Protein AF-A0A914GA48-F1 (afdb_monomer_lite)

Structure (mmCIF, N/CA/C/O backbone):
data_AF-A0A914GA48-F1
#
_entry.id   AF-A0A914GA48-F1
#
loop_
_atom_site.group_PDB
_atom_site.id
_atom_site.type_symbol
_atom_site.label_atom_id
_atom_site.label_alt_id
_atom_site.label_comp_id
_atom_site.label_asym_id
_atom_site.label_entity_id
_atom_site.label_seq_id
_atom_site.pdbx_PDB_ins_code
_atom_site.Cartn_x
_atom_site.Cartn_y
_atom_site.Cartn_z
_atom_site.occupancy
_atom_site.B_iso_or_equiv
_atom_site.auth_seq_id
_atom_site.auth_comp_id
_atom_site.auth_asym_id
_atom_site.auth_atom_id
_atom_site.pdbx_PDB_model_num
ATOM 1 N N . MET A 1 1 ? -15.850 -4.140 13.438 1.00 60.91 1 MET A N 1
ATOM 2 C CA . MET A 1 1 ? -14.613 -4.922 13.243 1.00 60.91 1 MET A CA 1
ATOM 3 C C . MET A 1 1 ? -13.585 -3.998 12.625 1.00 60.91 1 MET A C 1
ATOM 5 O O . MET A 1 1 ? -13.891 -3.392 11.607 1.00 60.91 1 MET A O 1
ATOM 9 N N . GLU A 1 2 ? -12.434 -3.863 13.274 1.00 76.62 2 GLU A N 1
ATOM 10 C CA . GLU A 1 2 ? -11.383 -2.868 13.001 1.00 76.62 2 GLU A CA 1
ATOM 11 C C . GLU A 1 2 ? -10.909 -2.828 11.534 1.00 76.62 2 GLU A C 1
ATOM 13 O O . GLU A 1 2 ? -10.645 -1.759 11.006 1.00 76.62 2 GLU A O 1
ATOM 18 N N . TYR A 1 3 ? -10.898 -3.972 10.841 1.00 88.06 3 TYR A N 1
ATOM 19 C CA . TYR A 1 3 ? -10.383 -4.093 9.469 1.00 88.06 3 TYR A CA 1
ATOM 20 C C . TYR A 1 3 ? -11.455 -4.096 8.371 1.00 88.06 3 TYR A C 1
ATOM 22 O O . TYR A 1 3 ? -11.145 -4.201 7.189 1.00 88.06 3 TYR A O 1
ATOM 30 N N . LYS A 1 4 ? -12.741 -3.977 8.716 1.00 90.12 4 LYS A N 1
ATOM 31 C CA . LYS A 1 4 ? -13.812 -3.968 7.703 1.00 90.12 4 LYS A CA 1
ATOM 32 C C . LYS A 1 4 ? -13.647 -2.861 6.642 1.00 90.12 4 LYS A C 1
ATOM 34 O O . LYS A 1 4 ? -13.906 -3.155 5.474 1.00 90.12 4 LYS A O 1
ATOM 39 N N . PRO A 1 5 ? -13.174 -1.648 6.991 1.00 92.88 5 PRO A N 1
ATOM 40 C CA . PRO A 1 5 ? -12.942 -0.580 6.018 1.00 92.88 5 PRO A CA 1
ATOM 41 C C . PRO A 1 5 ? -11.890 -0.884 4.937 1.00 92.88 5 PRO A C 1
ATOM 43 O O . PRO A 1 5 ? -11.962 -0.285 3.869 1.00 92.88 5 PRO A O 1
ATOM 46 N N . VAL A 1 6 ? -10.951 -1.822 5.149 1.00 93.88 6 VAL A N 1
ATOM 47 C CA . VAL A 1 6 ? -9.898 -2.118 4.149 1.00 93.88 6 VAL A CA 1
ATOM 48 C C . VAL A 1 6 ? -10.362 -3.056 3.031 1.00 93.88 6 VAL A C 1
ATOM 50 O O . VAL A 1 6 ? -9.806 -3.044 1.933 1.00 93.88 6 VAL A O 1
ATOM 53 N N . LEU A 1 7 ? -11.410 -3.854 3.264 1.00 93.00 7 LEU A N 1
ATOM 54 C CA . LEU A 1 7 ? -11.855 -4.899 2.331 1.00 93.00 7 LEU A CA 1
ATOM 55 C C . LEU A 1 7 ? -12.153 -4.413 0.899 1.00 93.00 7 LEU A C 1
ATOM 57 O O . LEU A 1 7 ? -11.753 -5.102 -0.045 1.00 93.00 7 LEU A O 1
ATOM 61 N N . PRO A 1 8 ? -12.821 -3.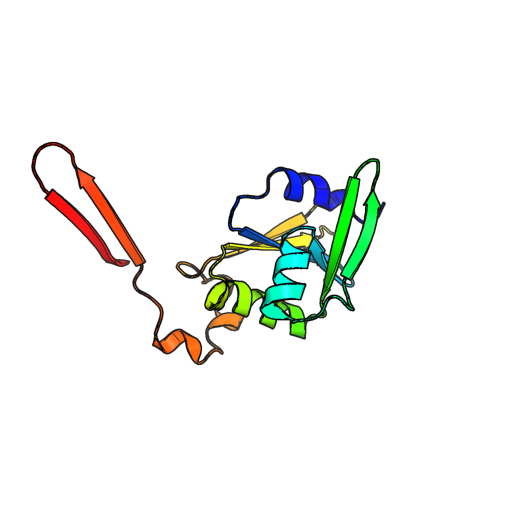260 0.679 1.00 93.81 8 PRO A N 1
ATOM 62 C CA . PRO A 1 8 ? -13.090 -2.774 -0.675 1.00 93.81 8 PRO A CA 1
ATOM 63 C C . PRO A 1 8 ? -11.816 -2.486 -1.483 1.00 93.81 8 PRO A C 1
ATOM 65 O O . PRO A 1 8 ? -11.819 -2.671 -2.701 1.00 93.81 8 PRO A O 1
ATOM 68 N N . TYR A 1 9 ? -10.738 -2.074 -0.811 1.00 95.50 9 TYR A N 1
ATOM 69 C CA . TYR A 1 9 ? -9.445 -1.765 -1.422 1.00 95.50 9 TYR A CA 1
ATOM 70 C C . TYR A 1 9 ? -8.714 -3.051 -1.804 1.00 95.50 9 TYR A C 1
ATOM 72 O O . TYR A 1 9 ? -8.249 -3.185 -2.931 1.00 95.50 9 TYR A O 1
ATOM 80 N N . LEU A 1 10 ? -8.707 -4.044 -0.908 1.00 94.06 10 LEU A N 1
ATOM 81 C CA . LEU A 1 10 ? -8.077 -5.342 -1.169 1.00 94.06 10 LEU A CA 1
ATOM 82 C C . LEU A 1 10 ? -8.759 -6.099 -2.315 1.00 94.06 10 LEU A C 1
ATOM 84 O O . L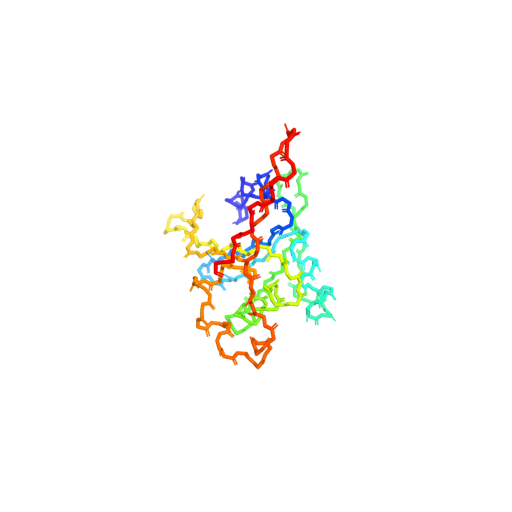EU A 1 10 ? -8.088 -6.741 -3.116 1.00 94.06 10 LEU A O 1
ATOM 88 N N . LYS A 1 11 ? -10.088 -5.991 -2.438 1.00 92.94 11 LYS A N 1
ATOM 89 C CA . LYS A 1 11 ? -10.852 -6.659 -3.503 1.00 92.94 11 LYS A CA 1
ATOM 90 C C . LYS A 1 11 ? -10.545 -6.119 -4.904 1.00 92.94 11 LYS A C 1
ATOM 92 O O . LYS A 1 11 ? -10.632 -6.870 -5.871 1.00 92.94 11 LYS A O 1
ATOM 97 N N . ASN A 1 12 ? -10.231 -4.830 -5.013 1.00 91.12 12 ASN A N 1
ATOM 98 C CA . ASN A 1 12 ? -9.990 -4.149 -6.289 1.00 91.12 12 ASN A CA 1
ATOM 99 C C . ASN A 1 12 ? -8.510 -3.809 -6.503 1.00 91.12 12 ASN A C 1
ATOM 101 O O . ASN A 1 12 ? -8.181 -3.001 -7.372 1.00 91.12 12 ASN A O 1
ATOM 105 N N . LYS A 1 13 ? -7.628 -4.407 -5.701 1.00 94.81 13 LYS A N 1
ATOM 106 C CA . LYS A 1 13 ? -6.197 -4.151 -5.740 1.00 94.81 13 LYS A CA 1
ATOM 107 C C . LYS A 1 13 ? -5.616 -4.538 -7.099 1.00 94.81 13 LYS A C 1
ATOM 109 O O . LYS A 1 13 ? -5.835 -5.644 -7.595 1.00 94.81 13 LYS A O 1
ATOM 114 N N . ALA A 1 14 ? -4.851 -3.626 -7.691 1.00 93.69 14 ALA A N 1
ATOM 115 C CA . ALA A 1 14 ? -4.149 -3.896 -8.938 1.00 93.69 14 ALA A CA 1
ATOM 116 C C . ALA A 1 14 ? -3.011 -4.909 -8.721 1.00 93.69 14 ALA A C 1
ATOM 118 O O . ALA A 1 14 ? -2.241 -4.810 -7.763 1.00 93.69 14 ALA A O 1
ATOM 119 N N . ALA A 1 15 ? -2.875 -5.864 -9.645 1.00 92.62 15 ALA A N 1
ATOM 120 C CA . ALA A 1 15 ? -1.750 -6.794 -9.646 1.00 92.62 15 ALA A CA 1
ATOM 121 C C . ALA A 1 15 ? -0.413 -6.035 -9.743 1.00 92.62 15 ALA A C 1
ATOM 123 O O . ALA A 1 15 ? -0.324 -5.002 -10.409 1.00 92.62 15 ALA A O 1
ATOM 124 N N . GLY A 1 16 ? 0.623 -6.539 -9.067 1.00 93.31 16 GLY A N 1
ATOM 125 C CA . GLY A 1 16 ? 1.940 -5.889 -9.030 1.00 93.31 16 GLY A CA 1
ATOM 126 C C . GLY A 1 16 ? 1.976 -4.569 -8.249 1.00 93.31 16 GLY A C 1
ATOM 127 O O . GLY A 1 16 ? 2.926 -3.803 -8.398 1.00 93.31 16 GLY A O 1
ATOM 128 N N . SER A 1 17 ? 0.948 -4.289 -7.443 1.00 96.94 17 SER A N 1
ATOM 129 C CA . SER A 1 17 ? 0.939 -3.169 -6.497 1.00 96.94 17 SER A CA 1
ATOM 130 C C . SER A 1 17 ? 1.035 -3.679 -5.060 1.00 96.94 17 SER A C 1
ATOM 132 O O . SER A 1 17 ? 0.582 -4.789 -4.787 1.00 96.94 17 SER A O 1
ATOM 134 N N . ALA A 1 18 ? 1.571 -2.870 -4.151 1.00 98.06 18 ALA A N 1
ATOM 135 C CA . ALA A 1 18 ? 1.589 -3.088 -2.710 1.00 98.06 18 ALA A CA 1
ATOM 136 C C . ALA A 1 18 ? 0.886 -1.922 -2.009 1.00 98.06 18 ALA A C 1
ATOM 138 O O . ALA A 1 18 ? 1.174 -0.756 -2.296 1.00 98.06 18 ALA A O 1
ATOM 139 N N . TYR A 1 19 ? -0.070 -2.228 -1.130 1.00 98.31 19 TYR A N 1
ATOM 140 C CA . TYR A 1 19 ? -0.886 -1.226 -0.443 1.00 98.31 19 TYR A CA 1
ATOM 141 C C . TYR A 1 19 ? -0.454 -1.093 1.015 1.00 98.31 19 TYR A C 1
ATOM 143 O O . TYR A 1 19 ? -0.387 -2.081 1.750 1.00 98.31 19 TYR A O 1
ATOM 151 N N . VAL A 1 20 ? -0.193 0.142 1.441 1.00 98.06 20 VAL A N 1
ATOM 152 C CA . VAL A 1 20 ? 0.154 0.481 2.826 1.00 98.06 20 VAL A CA 1
ATOM 153 C C . VAL A 1 20 ? -0.960 1.337 3.410 1.00 98.06 20 VAL A C 1
ATOM 155 O O . VAL A 1 20 ? -1.282 2.389 2.8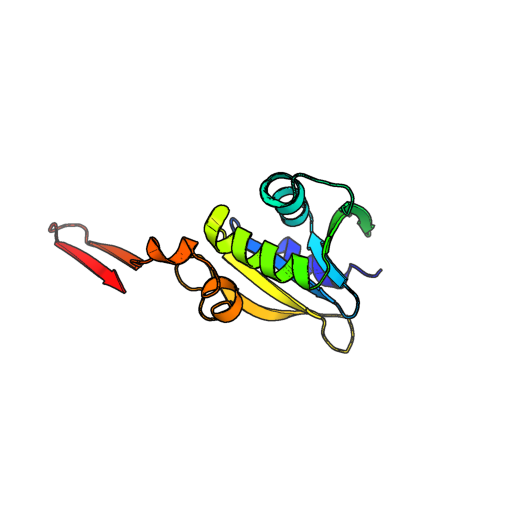65 1.00 98.06 20 VAL A O 1
ATOM 158 N N . PHE A 1 21 ? -1.536 0.911 4.531 1.00 97.69 21 PHE A N 1
ATOM 159 C CA . PHE A 1 21 ? -2.627 1.623 5.193 1.00 97.69 21 PHE A CA 1
ATOM 160 C C . PHE A 1 21 ? -2.117 2.318 6.451 1.00 97.69 21 PHE A C 1
ATOM 162 O O . PHE A 1 21 ? -1.681 1.668 7.401 1.00 97.69 21 PHE A O 1
ATOM 169 N N . LEU A 1 22 ? -2.179 3.643 6.468 1.00 96.19 22 LEU A N 1
ATOM 170 C CA . LEU A 1 22 ? -1.909 4.477 7.626 1.00 96.19 22 LEU A CA 1
ATOM 171 C C . LEU A 1 22 ? -3.194 4.612 8.434 1.00 96.19 22 LEU A C 1
ATOM 173 O O . LEU A 1 22 ? -4.173 5.204 7.986 1.00 96.19 22 LEU A O 1
ATOM 177 N N . ARG A 1 23 ? -3.177 4.052 9.637 1.00 91.94 23 ARG A N 1
ATOM 178 C CA . ARG A 1 23 ? -4.226 4.210 10.641 1.00 91.94 23 ARG A CA 1
ATOM 179 C C . ARG A 1 23 ? -3.693 5.072 11.773 1.00 91.94 23 ARG A C 1
ATOM 181 O O . ARG A 1 23 ? -2.479 5.270 11.903 1.00 91.94 23 ARG A O 1
ATOM 188 N N . LYS A 1 24 ? -4.587 5.555 12.633 1.00 86.38 24 LYS A N 1
ATOM 189 C CA . LYS A 1 24 ? -4.218 6.447 13.748 1.00 86.38 24 LYS A CA 1
ATOM 190 C C . LYS A 1 24 ? -3.001 5.949 14.545 1.00 86.38 24 LYS A C 1
ATOM 192 O O . LYS A 1 24 ? -2.037 6.690 14.741 1.00 86.38 24 LYS A O 1
ATOM 197 N N . ASP A 1 25 ? -3.015 4.674 14.929 1.00 84.00 25 ASP A N 1
ATOM 198 C CA . ASP A 1 25 ? -2.009 4.088 15.823 1.00 84.00 25 ASP A CA 1
ATOM 199 C C . ASP A 1 25 ? -1.107 3.040 15.145 1.00 84.00 25 ASP A C 1
ATOM 201 O O . ASP A 1 25 ? -0.167 2.534 15.759 1.00 84.00 25 ASP A O 1
ATOM 205 N N . SER A 1 26 ? -1.326 2.732 13.865 1.00 89.12 26 SER A N 1
ATOM 206 C CA . SER A 1 26 ? -0.611 1.657 13.168 1.00 89.12 26 SER A CA 1
ATOM 207 C C . SER A 1 26 ? -0.413 1.942 11.680 1.00 89.12 26 SER A C 1
ATOM 209 O O . SER A 1 26 ? -1.040 2.826 11.105 1.00 89.12 26 SER A O 1
ATOM 211 N N . ARG A 1 27 ? 0.530 1.229 11.066 1.00 94.88 27 ARG A N 1
ATOM 212 C CA . ARG A 1 27 ? 0.736 1.220 9.616 1.00 94.88 27 ARG A CA 1
ATOM 213 C C . ARG A 1 27 ? 0.719 -0.224 9.185 1.00 94.88 27 ARG A C 1
ATOM 215 O O . ARG A 1 27 ? 1.521 -0.996 9.700 1.00 94.88 27 ARG A O 1
ATOM 222 N N . ASP A 1 28 ? -0.196 -0.596 8.311 1.00 96.62 28 ASP A N 1
ATOM 223 C CA . ASP A 1 28 ? -0.497 -2.002 8.090 1.00 96.62 28 ASP A CA 1
ATOM 224 C C . ASP A 1 28 ? -0.466 -2.364 6.617 1.00 96.62 28 ASP A C 1
ATOM 226 O O . ASP A 1 28 ? -0.957 -1.627 5.760 1.00 96.62 28 ASP A O 1
ATOM 230 N N . LEU A 1 29 ? 0.098 -3.536 6.351 1.00 97.62 29 LEU A N 1
ATOM 231 C CA . LEU A 1 29 ? -0.044 -4.244 5.089 1.00 97.62 29 LEU A CA 1
ATOM 232 C C . LEU A 1 29 ? -0.916 -5.475 5.308 1.00 97.62 29 LEU A C 1
ATOM 234 O O . LEU A 1 29 ? -0.964 -6.027 6.411 1.00 97.62 29 LEU A O 1
ATOM 238 N N . PHE A 1 30 ? -1.580 -5.921 4.245 1.00 96.69 30 PHE A N 1
ATOM 239 C CA . PHE A 1 30 ? -2.543 -7.013 4.314 1.00 96.69 30 PHE A CA 1
ATOM 240 C C . PHE A 1 30 ? -2.229 -8.123 3.311 1.00 96.69 30 PHE A C 1
ATOM 242 O O . PHE A 1 30 ? -1.771 -7.871 2.199 1.00 96.69 30 PHE A O 1
ATOM 249 N N . ASN A 1 31 ? -2.541 -9.359 3.696 1.00 95.94 31 ASN A N 1
ATOM 250 C CA . ASN A 1 31 ? -2.502 -10.558 2.862 1.00 95.94 31 ASN A CA 1
ATOM 251 C C . ASN A 1 31 ? -1.173 -10.727 2.109 1.00 95.94 31 ASN A C 1
ATOM 253 O O . ASN A 1 31 ? -0.132 -10.896 2.738 1.00 95.94 31 ASN A O 1
ATOM 257 N N . GLU A 1 32 ? -1.208 -10.718 0.776 1.00 96.06 32 GLU A N 1
ATOM 258 C CA . GLU A 1 32 ? -0.029 -10.906 -0.071 1.00 96.06 32 GLU A CA 1
ATOM 259 C C . GLU A 1 32 ? 1.033 -9.829 0.168 1.00 96.06 32 GLU A C 1
ATOM 261 O O . GLU A 1 32 ? 2.211 -10.161 0.194 1.00 96.06 32 GLU A O 1
ATOM 266 N N . ASP A 1 33 ? 0.638 -8.581 0.441 1.00 97.56 33 ASP A N 1
ATOM 267 C CA . ASP A 1 33 ? 1.595 -7.500 0.720 1.00 97.56 33 ASP A CA 1
ATOM 268 C C . ASP A 1 33 ? 2.279 -7.697 2.068 1.00 97.56 33 ASP A C 1
ATOM 270 O O . ASP A 1 33 ? 3.482 -7.485 2.200 1.00 97.56 33 ASP A O 1
ATOM 274 N N . ALA A 1 34 ? 1.516 -8.145 3.069 1.00 97.31 34 ALA A N 1
ATOM 275 C CA . ALA A 1 34 ? 2.059 -8.482 4.378 1.00 97.31 34 ALA A CA 1
ATOM 276 C C . ALA A 1 34 ? 3.109 -9.596 4.267 1.00 97.31 34 ALA A C 1
ATOM 278 O O . ALA A 1 34 ? 4.194 -9.470 4.829 1.00 97.31 34 ALA A O 1
ATOM 279 N N . ARG A 1 35 ? 2.800 -10.657 3.509 1.00 96.50 35 ARG A N 1
ATOM 280 C CA . ARG A 1 35 ? 3.707 -11.795 3.295 1.00 96.50 35 ARG A CA 1
ATOM 281 C C . ARG A 1 35 ? 4.932 -11.398 2.484 1.00 96.50 35 ARG A C 1
ATOM 283 O O . ARG A 1 35 ? 6.040 -11.680 2.909 1.00 96.50 35 ARG A O 1
ATOM 290 N N . LEU A 1 36 ? 4.740 -10.669 1.386 1.00 96.50 36 LEU A N 1
ATOM 291 C CA . LEU A 1 36 ? 5.826 -10.163 0.550 1.00 96.50 36 LEU A CA 1
ATOM 292 C C . LEU A 1 36 ? 6.836 -9.359 1.373 1.00 96.50 36 LEU A C 1
ATOM 294 O O . LEU A 1 36 ? 8.033 -9.602 1.296 1.00 96.50 36 LEU A O 1
ATOM 298 N N . VAL A 1 37 ? 6.363 -8.422 2.196 1.00 96.81 37 VAL A N 1
ATOM 299 C CA . VAL A 1 37 ? 7.252 -7.613 3.038 1.00 96.81 37 VAL A CA 1
ATOM 300 C C . VAL A 1 37 ? 7.908 -8.452 4.136 1.00 96.81 37 VAL A C 1
ATOM 302 O O . VAL A 1 37 ? 9.101 -8.283 4.392 1.00 96.81 37 VAL A O 1
ATOM 305 N N . ALA A 1 38 ? 7.160 -9.341 4.791 1.00 96.56 38 ALA A N 1
ATOM 306 C CA . ALA A 1 38 ? 7.700 -10.212 5.832 1.00 96.56 38 ALA A CA 1
ATOM 307 C C . ALA A 1 38 ? 8.825 -11.110 5.294 1.00 96.56 38 ALA A C 1
ATOM 309 O O . ALA A 1 38 ? 9.900 -11.167 5.895 1.00 96.56 38 ALA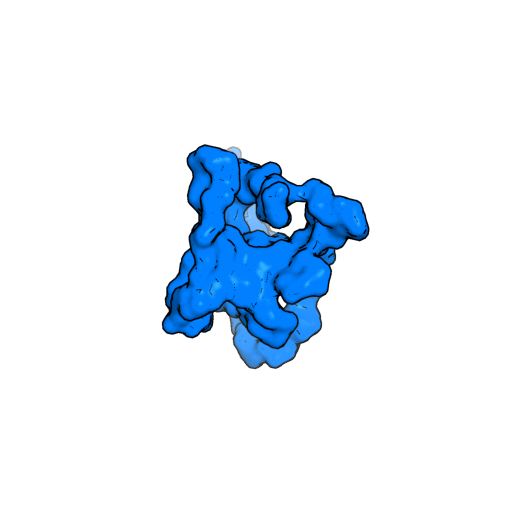 A O 1
ATOM 310 N N . ASP A 1 39 ? 8.597 -11.742 4.145 1.00 95.31 39 ASP A N 1
ATOM 311 C CA . ASP A 1 39 ? 9.487 -12.745 3.568 1.00 95.31 39 ASP A CA 1
ATOM 312 C C . ASP A 1 39 ? 10.660 -12.107 2.821 1.00 95.31 39 ASP A C 1
ATOM 314 O O . ASP A 1 39 ? 11.795 -12.514 3.041 1.00 95.31 39 ASP A O 1
ATOM 318 N N . GLU A 1 40 ? 10.419 -11.084 1.993 1.00 94.81 40 GLU A N 1
ATOM 319 C CA . GLU A 1 40 ? 11.432 -10.540 1.073 1.00 94.81 40 GLU A CA 1
ATOM 320 C C . GLU A 1 40 ? 12.189 -9.326 1.626 1.00 94.81 40 GLU A C 1
ATOM 322 O O . GLU A 1 40 ? 13.307 -9.048 1.192 1.00 94.81 40 GLU A O 1
ATOM 327 N N . LEU A 1 41 ? 11.624 -8.593 2.595 1.00 93.69 41 LEU A N 1
ATOM 328 C CA . LEU A 1 41 ? 12.238 -7.356 3.103 1.00 93.69 41 LEU A CA 1
ATOM 329 C C . LEU A 1 41 ? 12.662 -7.447 4.567 1.00 93.69 41 LEU A C 1
ATOM 331 O O . LEU A 1 41 ? 13.754 -7.005 4.933 1.00 93.69 41 LEU A O 1
ATOM 335 N N . LEU A 1 42 ? 11.798 -7.992 5.423 1.00 92.25 42 LEU A N 1
ATOM 336 C CA . LEU A 1 42 ? 12.071 -8.100 6.857 1.00 92.25 42 LEU A CA 1
ATOM 337 C C . LEU A 1 42 ? 12.774 -9.405 7.226 1.00 92.25 42 LEU A C 1
ATOM 339 O O . LEU A 1 42 ? 13.417 -9.450 8.276 1.00 92.25 42 LEU A O 1
ATOM 343 N N . MET A 1 43 ? 12.659 -10.438 6.385 1.00 93.19 43 MET A N 1
ATOM 344 C CA . MET A 1 43 ? 13.110 -11.804 6.676 1.00 93.19 43 MET A CA 1
ATOM 345 C C . MET A 1 43 ? 12.532 -12.315 8.010 1.00 93.19 43 MET A C 1
ATOM 347 O O . MET A 1 43 ? 13.222 -12.970 8.796 1.00 93.19 43 MET A O 1
ATOM 351 N N . SER A 1 44 ? 11.293 -11.922 8.329 1.00 90.44 44 SER A N 1
ATOM 352 C CA . SER A 1 44 ? 10.654 -12.187 9.619 1.00 90.44 44 SER A CA 1
ATOM 353 C C . SER A 1 44 ? 9.137 -12.004 9.578 1.00 90.44 44 SER A C 1
ATOM 355 O O . SER A 1 44 ? 8.631 -10.992 9.095 1.00 90.44 44 SER A O 1
ATOM 357 N N . ASP A 1 45 ? 8.422 -12.940 10.203 1.00 88.81 45 ASP A N 1
ATOM 358 C CA . ASP A 1 45 ? 6.964 -12.968 10.359 1.00 88.81 45 ASP A CA 1
ATOM 359 C C . ASP A 1 45 ? 6.487 -12.597 11.777 1.00 88.81 45 ASP A C 1
ATOM 361 O O . ASP A 1 45 ? 5.293 -12.633 12.070 1.00 88.81 45 ASP A O 1
ATOM 365 N N . VAL A 1 46 ? 7.396 -12.193 12.670 1.00 86.81 46 VAL A N 1
ATOM 366 C CA . VAL A 1 46 ? 7.119 -12.005 14.110 1.00 86.81 46 VAL A CA 1
ATOM 367 C C . VAL A 1 46 ? 6.024 -10.965 14.385 1.00 86.81 46 VAL A C 1
ATOM 369 O O . VAL A 1 46 ? 5.284 -11.076 15.362 1.00 86.81 46 VAL A O 1
ATOM 372 N N . SER A 1 47 ? 5.908 -9.942 13.538 1.00 85.81 47 SER A N 1
ATOM 373 C CA . SER A 1 47 ? 4.889 -8.887 13.642 1.00 85.81 47 SER A CA 1
ATOM 374 C C . SER A 1 47 ? 3.615 -9.178 12.843 1.00 85.81 47 SER A C 1
ATOM 376 O O . SER A 1 47 ? 2.727 -8.324 12.791 1.00 85.81 47 SER A O 1
ATOM 378 N N . MET A 1 48 ? 3.514 -10.354 12.223 1.00 94.12 48 MET A N 1
ATOM 379 C CA . MET A 1 48 ? 2.372 -10.744 11.411 1.00 94.12 48 MET A CA 1
ATOM 380 C C . MET A 1 48 ? 1.288 -11.397 12.275 1.00 94.12 48 MET A C 1
ATOM 382 O O . MET A 1 48 ? 1.560 -12.215 13.153 1.00 94.12 48 MET A O 1
ATOM 386 N N . LYS A 1 49 ? 0.032 -11.020 12.045 1.00 94.50 49 LYS A N 1
ATOM 387 C CA . LYS A 1 49 ? -1.132 -11.539 12.770 1.00 94.50 49 LYS A CA 1
ATOM 388 C C . LYS A 1 49 ? -2.229 -11.928 11.803 1.00 94.50 49 LYS A C 1
ATOM 390 O O . LYS A 1 49 ? -2.456 -11.254 10.806 1.00 94.50 49 LYS A O 1
ATOM 395 N N . THR A 1 50 ? -2.959 -12.975 12.152 1.00 94.31 50 THR A N 1
ATOM 396 C CA . THR A 1 50 ? -4.141 -13.399 11.411 1.00 94.31 50 THR A CA 1
ATOM 397 C C . THR A 1 50 ? -5.399 -12.978 12.157 1.00 94.31 50 THR A C 1
ATOM 399 O O . THR A 1 50 ? -5.544 -13.234 13.352 1.00 94.31 50 THR A O 1
ATOM 402 N N . HIS A 1 51 ? -6.326 -12.355 11.441 1.00 92.50 51 HIS A N 1
ATOM 403 C CA . HIS A 1 51 ? -7.626 -11.942 11.945 1.00 92.50 51 HIS A CA 1
ATOM 404 C C . HIS A 1 51 ? -8.732 -12.596 11.122 1.00 92.50 51 HIS A C 1
ATOM 406 O O . HIS A 1 51 ? -8.658 -12.627 9.899 1.00 92.50 51 HIS A O 1
ATOM 412 N N . GLN A 1 52 ? -9.776 -13.082 11.794 1.00 90.19 52 GLN A N 1
ATOM 413 C CA . GLN A 1 52 ? -10.995 -13.513 11.115 1.00 90.19 52 GLN A CA 1
ATOM 414 C C . GLN A 1 52 ? -11.972 -12.349 10.995 1.00 90.19 52 GLN A C 1
ATOM 416 O O . GLN A 1 52 ? -12.292 -11.684 11.988 1.00 90.19 52 GLN A O 1
ATOM 421 N N . LEU A 1 53 ? -12.420 -12.093 9.770 1.00 87.31 53 LEU A N 1
ATOM 422 C CA . LEU A 1 53 ? -13.297 -10.988 9.420 1.00 87.31 53 LEU A CA 1
ATOM 423 C C . LEU A 1 53 ? -14.435 -11.505 8.538 1.00 87.31 53 LEU A C 1
ATOM 425 O O . LEU A 1 53 ? -14.241 -11.798 7.361 1.00 87.31 53 LEU A O 1
ATOM 429 N N . ASP A 1 54 ? -15.631 -11.589 9.120 1.00 80.75 54 ASP A N 1
ATOM 430 C CA . ASP A 1 54 ? -16.777 -12.274 8.517 1.00 80.75 54 ASP A CA 1
ATOM 431 C C . ASP A 1 54 ? -16.376 -13.719 8.109 1.00 80.75 54 ASP A C 1
ATOM 433 O O . ASP A 1 54 ? -15.998 -14.498 8.985 1.00 80.75 54 ASP A O 1
ATOM 437 N N . ASP A 1 55 ? -16.397 -14.058 6.815 1.00 84.44 55 ASP A N 1
ATOM 438 C CA . ASP A 1 55 ? -16.002 -15.376 6.277 1.00 84.44 55 ASP A CA 1
ATOM 439 C C . ASP A 1 55 ? -14.583 -15.384 5.663 1.00 84.44 55 ASP A C 1
ATOM 441 O O . ASP A 1 55 ? -14.232 -16.284 4.895 1.00 84.44 55 ASP A O 1
ATOM 445 N N . GLN A 1 56 ? -13.774 -14.350 5.925 1.00 86.19 56 GLN A N 1
ATOM 446 C CA . GLN A 1 56 ? -12.449 -14.178 5.328 1.00 86.19 56 GLN A CA 1
ATOM 447 C C . GLN A 1 56 ? -11.347 -14.092 6.379 1.00 86.19 56 GLN A C 1
ATOM 449 O O . GLN A 1 56 ? -11.430 -13.343 7.354 1.00 86.19 56 GLN A O 1
ATOM 454 N N . GLU A 1 57 ? -10.259 -14.809 6.108 1.00 91.94 57 GLU A N 1
ATOM 455 C CA . GLU A 1 57 ? -9.027 -14.696 6.869 1.00 91.94 57 GLU A CA 1
ATOM 456 C C . GLU A 1 57 ? -8.179 -13.540 6.329 1.00 91.94 57 GLU A C 1
ATOM 458 O O . GLU A 1 57 ? -7.873 -13.478 5.137 1.00 91.94 57 GLU A O 1
ATOM 463 N N . LEU A 1 58 ? -7.788 -12.631 7.218 1.00 94.81 58 LEU A N 1
ATOM 464 C CA . LEU A 1 58 ? -6.960 -11.477 6.910 1.00 94.81 58 LEU A CA 1
ATOM 465 C C . LEU A 1 58 ? -5.608 -11.615 7.610 1.00 94.81 58 LEU A C 1
ATOM 467 O O . LEU A 1 58 ? -5.534 -11.619 8.839 1.00 94.81 58 LEU A O 1
ATOM 471 N N . THR A 1 59 ? -4.532 -11.712 6.835 1.00 96.00 59 THR A N 1
ATOM 472 C CA . THR A 1 59 ? -3.164 -11.632 7.368 1.00 96.00 59 THR A CA 1
ATOM 473 C C . THR A 1 59 ? -2.748 -10.162 7.426 1.00 96.00 59 THR A C 1
ATOM 475 O O . THR A 1 59 ? -2.931 -9.447 6.448 1.00 96.00 59 THR A O 1
ATOM 478 N N . VAL A 1 60 ? -2.208 -9.699 8.550 1.00 96.12 60 VAL A N 1
ATOM 479 C CA . VAL A 1 60 ? -1.867 -8.292 8.805 1.00 96.12 60 VAL A CA 1
ATOM 480 C C . VAL A 1 60 ? -0.422 -8.199 9.265 1.00 96.12 60 VAL A C 1
ATOM 482 O O . VAL A 1 60 ? -0.041 -8.886 10.210 1.00 96.12 60 VAL A O 1
ATOM 485 N N . LEU A 1 61 ? 0.366 -7.329 8.639 1.00 96.69 61 LEU A N 1
ATOM 486 C CA . LEU A 1 61 ? 1.704 -6.961 9.094 1.00 96.69 61 LEU A CA 1
ATOM 487 C C . LEU A 1 61 ? 1.689 -5.502 9.547 1.00 96.69 61 LEU A C 1
ATOM 489 O O . LEU A 1 61 ? 1.534 -4.605 8.720 1.00 96.69 61 LEU A O 1
ATOM 493 N N . SER A 1 62 ? 1.888 -5.275 10.845 1.00 94.62 62 SER A N 1
ATOM 494 C CA . SER A 1 62 ? 1.960 -3.928 11.414 1.00 94.62 62 SER A CA 1
ATOM 495 C C . SER A 1 62 ? 3.402 -3.431 11.493 1.00 94.62 62 SER A C 1
ATOM 497 O O . SER A 1 62 ? 4.275 -4.097 12.052 1.00 94.62 62 SER A O 1
ATOM 499 N N . LEU A 1 63 ? 3.635 -2.223 10.989 1.00 93.19 63 LEU A N 1
ATOM 500 C CA . LEU A 1 63 ? 4.917 -1.531 10.974 1.00 93.19 63 LEU A CA 1
ATOM 501 C C . LEU A 1 63 ? 4.877 -0.280 11.855 1.00 93.19 63 LEU A C 1
ATOM 503 O O . LEU A 1 63 ? 3.861 0.410 11.980 1.00 93.19 63 LEU A O 1
ATOM 507 N N . ASN A 1 64 ? 6.027 0.071 12.425 1.00 90.56 64 ASN A N 1
ATOM 508 C CA . ASN A 1 64 ? 6.229 1.401 12.998 1.00 90.56 64 ASN A CA 1
ATOM 509 C C . ASN A 1 64 ? 6.587 2.434 11.907 1.00 90.56 64 ASN A C 1
ATOM 511 O O . ASN A 1 64 ? 6.880 2.081 10.763 1.00 90.56 64 ASN A O 1
ATOM 515 N N . LYS A 1 65 ? 6.598 3.731 12.253 1.00 87.94 65 LYS A N 1
ATOM 516 C CA . LYS A 1 65 ? 6.885 4.822 11.297 1.00 87.94 65 LYS A CA 1
ATOM 517 C C . LYS A 1 65 ? 8.248 4.676 10.604 1.00 87.94 65 LYS A C 1
ATOM 519 O O . LYS A 1 65 ? 8.345 4.895 9.403 1.00 87.94 65 LYS A O 1
ATOM 524 N N . SER A 1 66 ? 9.289 4.286 11.342 1.00 85.31 66 SER A N 1
ATOM 525 C CA . SER A 1 66 ? 10.637 4.111 10.783 1.00 85.31 66 SER A CA 1
ATOM 526 C C . SER A 1 66 ? 10.702 2.925 9.817 1.00 85.31 66 SER A C 1
ATOM 528 O O . SER A 1 66 ? 11.277 3.046 8.738 1.00 85.31 66 SER A O 1
ATOM 530 N N . GLN A 1 67 ? 10.059 1.808 10.164 1.00 91.00 67 GLN A N 1
ATOM 531 C CA . GLN A 1 67 ? 9.933 0.641 9.290 1.00 91.00 67 GLN A CA 1
ATOM 532 C C . GLN A 1 67 ? 9.128 0.962 8.033 1.00 91.00 67 GLN A C 1
ATOM 534 O O . GLN A 1 67 ? 9.498 0.507 6.961 1.00 91.00 67 GLN A O 1
ATOM 539 N N . THR A 1 68 ? 8.071 1.770 8.149 1.00 93.88 68 THR A N 1
ATOM 540 C CA . THR A 1 68 ? 7.182 2.108 7.026 1.00 93.88 68 THR A CA 1
ATOM 541 C C . THR A 1 68 ? 7.948 2.778 5.887 1.00 93.88 68 THR A C 1
ATOM 543 O O . THR A 1 68 ? 7.900 2.294 4.762 1.00 93.88 68 THR A O 1
ATOM 546 N N . ASN A 1 69 ? 8.723 3.831 6.176 1.00 92.50 69 ASN A N 1
ATOM 547 C CA . ASN A 1 69 ? 9.492 4.531 5.139 1.00 92.50 69 ASN A CA 1
ATOM 548 C C . ASN A 1 69 ? 10.528 3.613 4.482 1.00 92.50 69 ASN A C 1
ATOM 550 O O . ASN A 1 69 ? 10.689 3.630 3.265 1.00 92.50 69 ASN A O 1
ATOM 554 N N . ARG A 1 70 ? 11.204 2.780 5.283 1.00 91.81 70 ARG A N 1
ATOM 555 C CA . ARG A 1 70 ? 12.147 1.791 4.759 1.00 91.81 70 ARG A CA 1
ATOM 556 C C . ARG A 1 70 ? 11.452 0.777 3.851 1.00 91.81 70 ARG A C 1
ATOM 558 O O . ARG A 1 70 ? 11.947 0.525 2.765 1.00 91.81 70 ARG A O 1
ATOM 565 N N . VAL A 1 71 ? 10.317 0.229 4.274 1.00 95.31 71 VAL A N 1
ATOM 566 C CA . VAL A 1 71 ? 9.558 -0.753 3.490 1.00 95.31 71 VAL A CA 1
ATOM 567 C C . VAL A 1 71 ? 9.050 -0.140 2.189 1.00 95.31 71 VAL A C 1
ATOM 569 O O . VAL A 1 71 ? 9.210 -0.764 1.152 1.00 95.31 71 VAL A O 1
ATOM 572 N N . ILE A 1 72 ? 8.511 1.083 2.205 1.00 95.56 72 ILE A N 1
ATOM 573 C CA . ILE A 1 72 ? 8.074 1.781 0.982 1.00 95.56 72 ILE A CA 1
ATOM 574 C C . ILE A 1 72 ? 9.241 1.935 0.003 1.00 95.56 72 ILE A C 1
ATOM 576 O O . ILE A 1 72 ? 9.116 1.590 -1.168 1.00 95.56 72 ILE A O 1
ATOM 580 N N . ARG A 1 73 ? 10.395 2.396 0.491 1.00 93.25 73 ARG A N 1
ATOM 581 C CA . ARG A 1 73 ? 11.612 2.525 -0.316 1.00 93.25 73 ARG A CA 1
ATOM 582 C C . ARG A 1 73 ? 12.039 1.192 -0.926 1.00 93.25 73 ARG A C 1
ATOM 584 O O . ARG A 1 73 ? 12.285 1.119 -2.123 1.00 93.25 73 ARG A O 1
ATOM 591 N N . ASP A 1 74 ? 12.109 0.143 -0.114 1.00 94.12 74 ASP A N 1
ATOM 592 C CA . ASP A 1 74 ? 12.592 -1.167 -0.545 1.00 94.12 74 ASP A CA 1
ATOM 593 C C . ASP A 1 74 ? 11.573 -1.829 -1.511 1.00 94.12 74 ASP A C 1
ATOM 595 O O . ASP A 1 74 ? 11.964 -2.466 -2.490 1.00 94.12 74 ASP A O 1
ATOM 599 N N . LEU A 1 75 ? 10.265 -1.598 -1.329 1.00 96.00 75 LEU A N 1
ATOM 600 C CA . LEU A 1 75 ? 9.218 -1.991 -2.284 1.00 96.00 75 LEU A CA 1
ATOM 601 C C . LEU A 1 75 ? 9.401 -1.313 -3.655 1.00 96.00 75 LEU A C 1
ATOM 603 O O . LEU A 1 75 ? 9.223 -1.959 -4.690 1.00 96.00 75 LEU A O 1
ATOM 607 N N . LEU A 1 76 ? 9.792 -0.037 -3.677 1.00 93.38 76 LEU A N 1
ATOM 608 C CA . LEU A 1 76 ? 10.041 0.714 -4.913 1.00 93.38 76 LEU A CA 1
ATOM 609 C C . LEU A 1 76 ? 11.353 0.299 -5.596 1.00 93.38 76 LEU A C 1
ATOM 611 O O . LEU A 1 76 ? 11.367 0.053 -6.801 1.00 93.38 76 LEU A O 1
ATOM 615 N N . LEU A 1 77 ? 12.453 0.218 -4.844 1.00 90.50 77 LEU A N 1
ATOM 616 C CA . LEU A 1 77 ? 13.803 0.075 -5.404 1.00 90.50 77 LEU A CA 1
ATOM 617 C C . LEU A 1 77 ? 14.225 -1.387 -5.605 1.00 90.50 77 LEU A C 1
ATOM 619 O O . LEU A 1 77 ? 14.847 -1.718 -6.620 1.00 90.50 77 LEU A O 1
ATOM 623 N N . ILE A 1 78 ? 13.869 -2.268 -4.664 1.00 91.12 78 ILE A N 1
ATOM 624 C CA . ILE A 1 78 ? 14.289 -3.677 -4.658 1.00 91.12 78 ILE A CA 1
ATOM 625 C C . ILE A 1 78 ? 13.216 -4.547 -5.307 1.00 91.12 78 ILE A C 1
ATOM 627 O O . ILE A 1 78 ? 13.497 -5.251 -6.276 1.00 91.12 78 ILE A O 1
ATOM 631 N N . ILE A 1 79 ? 11.980 -4.474 -4.804 1.00 94.50 79 ILE A N 1
ATOM 632 C CA . ILE A 1 79 ? 10.867 -5.293 -5.314 1.00 94.50 79 ILE A CA 1
ATOM 633 C C . ILE A 1 79 ? 10.342 -4.758 -6.650 1.00 94.50 79 ILE A C 1
ATOM 635 O O . ILE A 1 79 ? 9.869 -5.530 -7.484 1.00 94.50 79 ILE A O 1
ATOM 639 N N . ARG A 1 80 ? 10.470 -3.445 -6.884 1.00 92.75 80 ARG A N 1
ATOM 640 C CA . ARG A 1 80 ? 10.042 -2.752 -8.110 1.00 92.75 80 ARG A CA 1
ATOM 641 C C . ARG A 1 80 ? 8.550 -2.903 -8.394 1.00 92.75 80 ARG A C 1
ATOM 643 O O . ARG A 1 80 ? 8.135 -3.028 -9.547 1.00 92.75 80 ARG A O 1
ATOM 650 N N . CYS A 1 81 ? 7.737 -2.888 -7.341 1.00 94.31 81 CYS A N 1
ATOM 651 C CA . CYS A 1 81 ? 6.286 -2.854 -7.467 1.00 94.31 81 CYS A CA 1
ATOM 652 C C . CYS A 1 81 ? 5.756 -1.419 -7.392 1.00 94.31 81 CYS A C 1
ATOM 654 O O . CYS A 1 81 ? 6.425 -0.505 -6.904 1.00 94.31 81 CYS A O 1
ATOM 656 N N . ARG A 1 82 ? 4.511 -1.226 -7.829 1.00 96.94 82 ARG A N 1
ATOM 657 C CA . ARG A 1 82 ? 3.782 0.013 -7.546 1.00 96.94 82 ARG A CA 1
ATOM 658 C C . ARG A 1 82 ? 3.417 0.061 -6.068 1.00 96.94 82 ARG A C 1
ATOM 660 O O . ARG A 1 82 ? 2.948 -0.933 -5.527 1.00 96.94 82 ARG A O 1
ATOM 667 N N . VAL A 1 83 ? 3.571 1.207 -5.426 1.00 97.88 83 VAL A N 1
ATOM 668 C CA . VAL A 1 83 ? 3.172 1.429 -4.036 1.00 97.88 83 VAL A CA 1
ATOM 669 C C . VAL A 1 83 ? 2.043 2.451 -3.995 1.00 97.88 83 VAL A C 1
ATOM 671 O O . VAL A 1 83 ? 2.119 3.498 -4.636 1.00 97.88 83 VAL A O 1
ATOM 674 N N . GLU A 1 84 ? 0.990 2.137 -3.243 1.00 98.25 84 GLU A N 1
ATOM 675 C CA . GLU A 1 84 ? -0.116 3.051 -2.939 1.00 98.25 84 GLU A CA 1
ATOM 676 C C . GLU A 1 84 ? -0.262 3.152 -1.416 1.00 98.25 84 GLU A C 1
ATOM 678 O O . GLU A 1 84 ? -0.380 2.138 -0.721 1.00 98.25 84 GLU A O 1
ATOM 683 N N . VAL A 1 85 ? -0.215 4.379 -0.894 1.00 98.06 85 VAL A N 1
ATOM 684 C CA . VAL A 1 85 ? -0.341 4.669 0.537 1.00 98.06 85 VAL A CA 1
ATOM 685 C C . VAL A 1 85 ? -1.688 5.320 0.794 1.00 98.06 85 VAL A C 1
ATOM 687 O O . VAL A 1 85 ? -2.028 6.349 0.210 1.00 98.06 85 VAL A O 1
ATOM 690 N N . TYR A 1 86 ? -2.442 4.703 1.690 1.00 98.12 86 TYR A N 1
ATOM 691 C CA . TYR A 1 86 ? -3.806 5.061 2.027 1.00 98.12 86 TYR A CA 1
ATOM 692 C C . TYR A 1 86 ? -3.878 5.563 3.465 1.00 98.12 86 TYR A C 1
ATOM 694 O O . TYR A 1 86 ? -3.412 4.870 4.363 1.00 98.12 86 TYR A O 1
ATOM 702 N N . GLU A 1 87 ? -4.484 6.719 3.710 1.00 97.38 87 GLU A N 1
ATOM 703 C CA . GLU A 1 87 ? -4.687 7.267 5.055 1.00 97.38 87 GLU A CA 1
ATOM 704 C C . GLU A 1 87 ? -6.143 7.124 5.502 1.00 97.38 87 GLU A C 1
ATOM 706 O O . GLU A 1 87 ? -7.073 7.350 4.729 1.00 97.38 87 GLU A O 1
ATOM 711 N N . GLU A 1 88 ? -6.337 6.682 6.743 1.00 95.94 88 GLU A N 1
ATOM 712 C CA . GLU A 1 88 ? -7.651 6.506 7.357 1.00 95.94 88 GLU A CA 1
ATOM 713 C C . GLU A 1 88 ? -8.361 7.855 7.538 1.00 95.94 88 GLU A C 1
ATOM 715 O O . GLU A 1 88 ? -7.799 8.799 8.095 1.00 95.94 88 GLU A O 1
ATOM 720 N N . SER A 1 89 ? -9.622 7.935 7.108 1.00 94.62 89 SER A N 1
ATOM 721 C CA . SER A 1 89 ? -10.457 9.118 7.317 1.00 94.62 89 SER A CA 1
ATOM 722 C C . SER A 1 89 ? -10.753 9.353 8.801 1.00 94.62 89 SER A C 1
ATOM 724 O O . SER A 1 89 ? -10.778 8.422 9.604 1.00 94.62 89 SER A O 1
ATOM 726 N N . GLU A 1 90 ? -11.080 10.595 9.176 1.00 90.69 90 GLU A N 1
ATOM 727 C CA . GLU A 1 90 ? -11.394 10.952 10.574 1.00 90.69 90 GLU A CA 1
ATOM 728 C C . GLU A 1 90 ? -12.524 10.109 11.194 1.00 90.69 90 GLU A C 1
ATOM 730 O O . GLU A 1 90 ? -12.550 9.887 12.405 1.00 90.69 90 GLU A O 1
ATOM 735 N N . ASP A 1 91 ? -13.466 9.631 10.375 1.00 90.06 91 ASP A N 1
ATOM 736 C CA . ASP A 1 91 ? -14.582 8.793 10.817 1.00 90.06 91 ASP A CA 1
ATOM 737 C C . ASP A 1 91 ? -14.242 7.293 10.923 1.00 90.06 91 ASP A C 1
ATOM 739 O O . ASP A 1 91 ? -15.089 6.515 11.377 1.00 90.06 91 ASP A O 1
ATOM 743 N N . GLY A 1 92 ? -13.032 6.886 10.517 1.00 89.25 92 GLY A N 1
ATOM 744 C CA . GLY A 1 92 ? -12.534 5.508 10.555 1.00 89.25 92 GLY A CA 1
ATOM 745 C C . GLY A 1 92 ? -13.272 4.541 9.626 1.00 89.25 92 GLY A C 1
ATOM 746 O O . GLY A 1 92 ? -13.275 3.332 9.866 1.00 89.25 92 GLY A O 1
ATOM 747 N N . LYS A 1 93 ? -13.988 5.044 8.611 1.00 91.38 93 LYS A N 1
ATOM 748 C CA . LYS A 1 93 ? -14.815 4.208 7.717 1.00 91.38 93 LYS A CA 1
ATOM 749 C C . LYS A 1 93 ? -14.253 4.058 6.318 1.00 91.38 93 LYS A C 1
ATOM 751 O O . LYS A 1 93 ? -14.669 3.138 5.611 1.00 91.38 93 LYS A O 1
ATOM 756 N N . THR A 1 94 ? -13.357 4.946 5.911 1.00 94.50 94 THR A N 1
ATOM 757 C CA . THR A 1 94 ? -12.785 4.971 4.568 1.00 94.50 94 THR A CA 1
ATOM 758 C C . THR A 1 94 ? -11.300 5.272 4.624 1.00 94.50 94 THR A C 1
ATOM 760 O O . THR A 1 94 ? -10.773 5.692 5.650 1.00 94.50 94 THR A O 1
ATOM 763 N N . PHE A 1 95 ? -10.633 5.045 3.502 1.00 96.69 95 PHE A N 1
ATOM 764 C CA . PHE A 1 95 ? -9.259 5.458 3.297 1.00 96.69 95 PHE A CA 1
ATOM 765 C C . PHE A 1 95 ? -9.130 6.337 2.054 1.00 96.69 95 PHE A C 1
ATOM 767 O O . PHE A 1 95 ? -9.750 6.066 1.018 1.00 96.69 95 PHE A O 1
ATOM 774 N N . GLU A 1 96 ? -8.289 7.356 2.145 1.00 96.94 96 GLU A N 1
ATOM 775 C CA . GLU A 1 96 ? -7.933 8.245 1.045 1.00 96.94 96 GLU A CA 1
ATOM 776 C C . GLU A 1 96 ? -6.533 7.908 0.531 1.00 96.94 96 GLU A C 1
ATOM 778 O O . GLU A 1 96 ? -5.632 7.620 1.312 1.00 96.94 96 GLU A O 1
ATOM 783 N N . LEU A 1 97 ? -6.344 7.902 -0.790 1.00 97.44 97 LEU A N 1
ATOM 784 C CA . LEU A 1 97 ? -5.023 7.721 -1.388 1.00 97.44 97 LEU A CA 1
ATOM 785 C C . LEU A 1 97 ? -4.218 9.012 -1.207 1.00 97.44 97 LEU A C 1
ATOM 787 O O . LEU A 1 97 ? -4.570 10.024 -1.807 1.00 97.44 97 LEU A O 1
ATOM 791 N N . ILE A 1 98 ? -3.138 8.961 -0.428 1.00 97.44 98 ILE A N 1
ATOM 792 C CA . ILE A 1 98 ? -2.303 10.138 -0.131 1.00 97.44 98 ILE A CA 1
ATOM 793 C C . ILE A 1 98 ? -0.972 10.149 -0.885 1.00 97.44 98 ILE A C 1
ATOM 795 O O . ILE A 1 98 ? -0.346 11.196 -1.017 1.00 97.44 98 ILE A O 1
ATOM 799 N N . SER A 1 99 ? -0.510 8.989 -1.354 1.00 97.00 99 SER A N 1
ATOM 800 C CA . SER A 1 99 ? 0.741 8.875 -2.107 1.00 97.00 99 SER A CA 1
ATOM 801 C C . SER A 1 99 ? 0.697 7.664 -3.021 1.00 97.00 99 SER A C 1
ATOM 803 O O . SER A 1 99 ? 0.203 6.598 -2.635 1.00 97.00 99 SER A O 1
ATOM 805 N N . LYS A 1 100 ? 1.238 7.806 -4.227 1.00 97.12 100 LYS A N 1
ATOM 806 C CA . LYS A 1 100 ? 1.319 6.730 -5.207 1.00 97.12 100 LYS A CA 1
ATOM 807 C C . LYS A 1 100 ? 2.567 6.864 -6.057 1.00 97.12 100 LYS A C 1
ATOM 809 O O . LYS A 1 100 ? 2.899 7.936 -6.540 1.00 97.12 100 LYS A O 1
ATOM 814 N N . GLY A 1 101 ? 3.193 5.732 -6.338 1.00 95.00 101 GLY A N 1
ATOM 815 C CA . GLY A 1 101 ? 4.366 5.726 -7.190 1.00 95.00 101 GLY A CA 1
ATOM 816 C C . GLY A 1 101 ? 4.861 4.338 -7.528 1.00 95.00 101 GLY A C 1
ATOM 817 O O . GLY A 1 101 ? 4.400 3.331 -6.995 1.00 95.00 101 GLY A O 1
ATOM 818 N N . ASP A 1 102 ? 5.797 4.293 -8.451 1.00 92.88 102 ASP A N 1
ATOM 819 C CA . ASP A 1 102 ? 6.571 3.120 -8.825 1.00 92.88 102 ASP A CA 1
ATOM 820 C C . ASP A 1 102 ? 7.999 3.566 -9.166 1.00 92.88 102 ASP A C 1
ATOM 822 O O . ASP A 1 102 ? 8.344 4.739 -9.033 1.00 92.88 102 ASP A O 1
ATOM 826 N N . LEU A 1 103 ? 8.851 2.637 -9.597 1.00 87.81 103 LEU A N 1
ATOM 827 C CA . LEU A 1 103 ? 10.247 2.948 -9.911 1.00 87.81 103 LEU A CA 1
ATOM 828 C C . LEU A 1 103 ? 10.406 4.034 -10.995 1.00 87.81 103 LEU A C 1
ATOM 830 O O . LEU A 1 103 ? 11.441 4.691 -11.054 1.00 87.81 103 LEU A O 1
ATOM 834 N N . THR A 1 104 ? 9.406 4.214 -11.862 1.00 84.06 104 THR A N 1
ATOM 835 C CA . THR A 1 104 ? 9.449 5.200 -12.952 1.00 84.06 104 THR A CA 1
ATOM 836 C C . THR A 1 104 ? 8.826 6.537 -12.580 1.00 84.06 104 THR A C 1
ATOM 838 O O . THR A 1 104 ? 9.098 7.533 -13.236 1.00 84.06 104 THR A O 1
ATOM 841 N N . ASN A 1 105 ? 7.999 6.573 -11.540 1.00 87.25 105 ASN A N 1
ATOM 842 C CA . ASN A 1 105 ? 7.374 7.785 -11.038 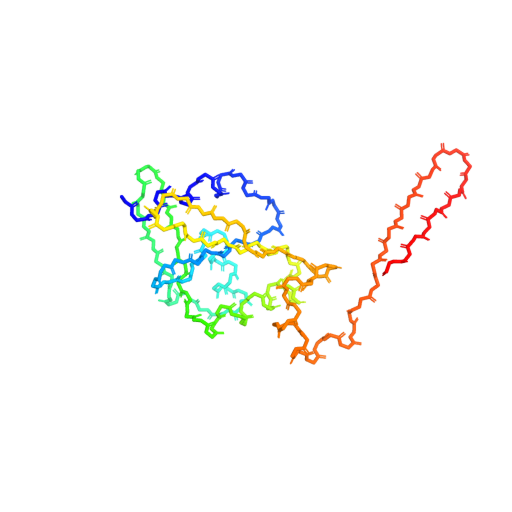1.00 87.25 105 ASN A CA 1
ATOM 843 C C . ASN A 1 105 ? 7.250 7.677 -9.517 1.00 87.25 105 ASN A C 1
ATOM 845 O O . ASN A 1 105 ? 6.300 7.078 -9.012 1.00 87.25 105 ASN A O 1
ATOM 849 N N . TYR A 1 106 ? 8.232 8.225 -8.804 1.00 88.31 106 TYR A N 1
ATOM 850 C CA . TYR A 1 106 ? 8.315 8.196 -7.343 1.00 88.31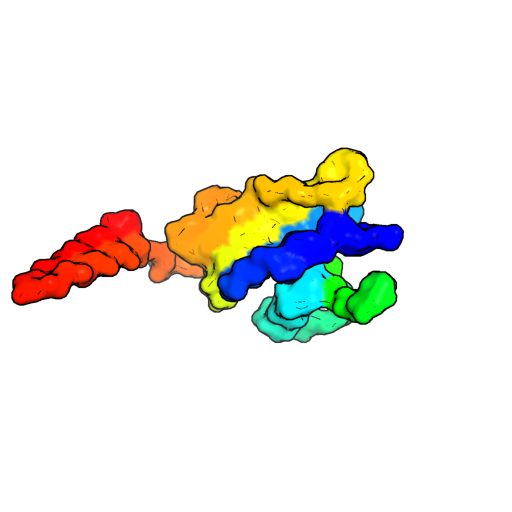 106 TYR A CA 1
ATOM 851 C C . TYR A 1 106 ? 8.261 9.601 -6.731 1.00 88.31 106 TYR A C 1
ATOM 853 O O . TYR A 1 106 ? 8.724 9.777 -5.609 1.00 88.31 106 TYR A O 1
ATOM 861 N N . ASP A 1 107 ? 7.691 10.586 -7.433 1.00 89.06 107 ASP A N 1
ATOM 862 C CA . ASP A 1 107 ? 7.643 11.989 -6.989 1.00 89.06 107 ASP A CA 1
ATOM 863 C C . ASP A 1 107 ? 7.024 12.131 -5.586 1.00 89.06 107 ASP A C 1
ATOM 865 O O . ASP A 1 107 ? 7.599 12.783 -4.713 1.00 89.06 107 ASP A O 1
ATOM 869 N N . ASP A 1 108 ? 5.925 11.415 -5.318 1.00 91.94 108 ASP A N 1
ATOM 870 C CA . ASP A 1 108 ? 5.271 11.369 -3.998 1.00 91.94 108 ASP A CA 1
ATOM 871 C C . ASP A 1 108 ? 6.165 10.764 -2.893 1.00 91.94 108 ASP A C 1
ATOM 873 O O . ASP A 1 108 ? 5.895 10.910 -1.700 1.00 91.94 108 ASP A O 1
ATOM 877 N N . PHE A 1 109 ? 7.236 10.070 -3.277 1.00 92.31 109 PHE A N 1
ATOM 878 C CA . PHE A 1 109 ? 8.188 9.395 -2.398 1.00 92.31 109 PHE A CA 1
ATOM 879 C C . PHE A 1 109 ? 9.607 9.969 -2.500 1.00 92.31 109 PHE A C 1
ATOM 881 O O . PHE A 1 109 ? 10.540 9.346 -1.983 1.00 92.31 109 PHE A O 1
ATOM 888 N N . ALA A 1 110 ? 9.792 11.141 -3.117 1.00 87.69 110 ALA A N 1
ATOM 889 C CA . ALA A 1 110 ? 11.108 11.739 -3.347 1.00 87.69 110 ALA A CA 1
ATOM 890 C C . ALA A 1 110 ? 11.941 11.820 -2.058 1.00 87.69 110 ALA A C 1
ATOM 892 O O . ALA A 1 110 ? 13.055 11.314 -2.022 1.00 87.69 110 ALA A O 1
ATOM 893 N N . GLU A 1 111 ? 11.377 12.304 -0.947 1.00 86.44 111 GLU A N 1
ATOM 894 C CA . GLU A 1 111 ? 12.100 12.388 0.335 1.00 86.44 111 GLU A CA 1
ATOM 895 C C . GLU A 1 111 ? 12.584 11.022 0.859 1.00 86.44 111 GLU A C 1
ATOM 897 O O . GLU A 1 111 ? 13.636 10.911 1.493 1.00 86.44 111 GLU A O 1
ATOM 902 N N . ILE A 1 112 ? 11.812 9.963 0.603 1.00 85.38 112 ILE A N 1
ATOM 903 C CA . ILE A 1 112 ? 12.134 8.595 1.021 1.00 85.38 112 ILE A CA 1
ATOM 904 C C . ILE A 1 112 ? 13.243 8.025 0.130 1.00 85.38 112 ILE A C 1
ATOM 906 O O . ILE A 1 112 ? 14.157 7.355 0.618 1.00 85.38 112 ILE A O 1
ATOM 910 N N . VAL A 1 113 ? 13.167 8.300 -1.169 1.00 82.69 113 VAL A N 1
ATOM 911 C CA . VAL A 1 113 ? 13.992 7.683 -2.206 1.00 82.69 113 VAL A CA 1
ATOM 912 C C . VAL A 1 113 ? 15.307 8.445 -2.413 1.00 82.69 113 VAL A C 1
ATOM 914 O O . VAL A 1 113 ? 16.357 7.811 -2.442 1.00 82.69 113 VAL A O 1
ATOM 917 N N . GLU A 1 114 ? 15.312 9.780 -2.439 1.00 75.38 114 GLU A N 1
ATOM 918 C CA . GLU A 1 114 ? 16.500 10.641 -2.638 1.00 75.38 114 GLU A CA 1
ATOM 919 C C . GLU A 1 114 ? 17.589 10.454 -1.576 1.00 75.38 114 GLU A C 1
ATOM 921 O O . GLU A 1 114 ? 18.770 10.690 -1.825 1.00 75.38 114 GLU A O 1
ATOM 926 N N . SER A 1 115 ? 17.214 9.971 -0.393 1.00 66.88 115 SER A N 1
ATOM 927 C CA . SER A 1 115 ? 18.166 9.618 0.663 1.00 66.88 115 SER A CA 1
ATOM 928 C C . SER A 1 115 ? 18.962 8.328 0.387 1.00 66.88 115 SER A C 1
ATOM 930 O O . SER A 1 115 ? 19.836 7.964 1.179 1.00 66.88 115 SER A O 1
ATOM 932 N N . SER A 1 116 ? 18.674 7.615 -0.710 1.00 62.09 116 SER A N 1
ATOM 933 C CA . SER A 1 116 ? 19.262 6.311 -1.031 1.00 62.09 116 SER A CA 1
ATOM 934 C C . SER A 1 116 ? 20.418 6.394 -2.037 1.00 62.09 116 SER A C 1
ATOM 936 O O . SER A 1 116 ? 20.352 7.063 -3.064 1.00 62.09 116 SER A O 1
ATOM 938 N N . VAL A 1 117 ? 21.493 5.651 -1.751 1.00 61.53 117 VAL A N 1
ATOM 939 C CA . VAL A 1 117 ? 22.673 5.516 -2.633 1.00 61.53 117 VAL A CA 1
ATOM 940 C C . VAL A 1 117 ? 22.334 4.737 -3.918 1.00 61.53 117 VAL A C 1
ATOM 942 O O . VAL A 1 117 ? 23.007 4.878 -4.934 1.00 61.53 117 VAL A O 1
ATOM 945 N N . GLU A 1 118 ? 21.259 3.949 -3.882 1.00 58.06 118 GLU A N 1
ATOM 946 C CA . GLU A 1 118 ? 20.774 3.065 -4.953 1.00 58.06 118 GLU A CA 1
ATOM 947 C C . GLU A 1 118 ? 20.218 3.825 -6.176 1.00 58.06 118 GLU A C 1
ATOM 949 O O . GLU A 1 118 ? 20.056 3.242 -7.246 1.00 58.06 118 GLU A O 1
ATOM 954 N N . LEU A 1 119 ? 19.977 5.135 -6.056 1.00 54.34 119 LEU A N 1
ATOM 955 C CA . LEU A 1 119 ? 19.453 5.979 -7.134 1.00 54.34 119 LEU A CA 1
ATOM 956 C C . LEU A 1 119 ? 20.458 6.341 -8.231 1.00 54.34 119 LEU A C 1
ATOM 958 O O . LEU A 1 119 ? 20.046 6.736 -9.320 1.00 54.34 119 LEU A O 1
ATOM 962 N N . GLY A 1 120 ? 21.763 6.202 -7.983 1.00 50.38 120 GLY A N 1
ATOM 963 C CA . GLY A 1 120 ? 22.798 6.555 -8.965 1.00 50.38 120 GLY A CA 1
ATOM 964 C C . GLY A 1 120 ? 22.749 5.736 -10.263 1.00 50.38 120 GLY A C 1
ATOM 965 O O . GLY A 1 120 ? 23.395 6.110 -11.239 1.00 50.38 120 GLY A O 1
ATOM 966 N N . GLU A 1 121 ? 21.981 4.642 -10.288 1.00 54.00 121 GLU A N 1
ATOM 967 C CA . GLU A 1 121 ? 21.892 3.704 -11.413 1.00 54.00 121 GLU A CA 1
ATOM 968 C C . GLU A 1 121 ? 20.501 3.657 -12.077 1.00 54.00 121 GLU A C 1
ATOM 970 O O . GLU A 1 121 ? 20.307 2.917 -13.044 1.00 54.00 121 GLU A O 1
ATOM 975 N N . LEU A 1 122 ? 19.518 4.427 -11.591 1.00 55.09 122 LEU A N 1
ATOM 976 C CA . LEU A 1 122 ? 18.108 4.251 -11.952 1.00 55.09 122 LEU A CA 1
ATOM 977 C C . LEU A 1 122 ? 17.452 5.572 -12.380 1.00 55.09 122 LEU A C 1
ATOM 979 O O . LEU A 1 122 ? 16.912 6.301 -11.561 1.00 55.09 122 LEU A O 1
ATOM 983 N N . SER A 1 123 ? 17.443 5.859 -13.683 1.00 53.72 123 SER A N 1
ATOM 984 C CA . SER A 1 123 ? 16.199 6.170 -14.412 1.00 53.72 123 SER A CA 1
ATOM 985 C C . SER A 1 123 ? 16.475 6.521 -15.877 1.00 53.72 123 SER A C 1
ATOM 987 O O . SER A 1 123 ? 17.261 7.393 -16.237 1.00 53.72 123 SER A O 1
ATOM 989 N N . SER A 1 124 ? 15.792 5.810 -16.762 1.00 55.59 124 SER A N 1
ATOM 990 C CA . SER A 1 124 ? 15.399 6.315 -18.073 1.00 55.59 124 SER A CA 1
ATOM 991 C C . SER A 1 124 ? 14.046 5.687 -18.337 1.00 55.59 124 SER A C 1
ATOM 993 O O . SER A 1 124 ? 13.938 4.462 -18.443 1.00 55.59 124 SER A O 1
ATOM 995 N N . ILE A 1 125 ? 12.995 6.500 -18.359 1.00 59.19 125 ILE A N 1
ATOM 996 C CA . ILE A 1 125 ? 11.668 6.015 -18.719 1.00 59.19 125 ILE A CA 1
ATOM 997 C C . ILE A 1 125 ? 11.671 5.861 -20.233 1.00 59.19 125 ILE A C 1
ATOM 999 O O . ILE A 1 125 ? 11.894 6.832 -20.949 1.00 59.19 125 ILE A O 1
ATOM 1003 N N . MET A 1 126 ? 11.427 4.651 -20.733 1.00 59.16 126 MET A N 1
ATOM 1004 C CA . MET A 1 126 ? 11.307 4.404 -22.168 1.00 59.16 126 MET A CA 1
ATOM 1005 C C . MET A 1 126 ? 9.868 4.038 -22.510 1.00 59.16 126 MET A C 1
ATOM 1007 O O . MET A 1 126 ? 9.334 3.038 -22.033 1.00 59.16 126 MET A O 1
ATOM 1011 N N . SER A 1 127 ? 9.256 4.832 -23.382 1.00 58.81 127 SER A N 1
ATOM 1012 C CA . SER A 1 127 ? 8.002 4.485 -24.043 1.00 58.81 127 SER A CA 1
ATOM 1013 C C . SER A 1 127 ? 8.294 4.125 -25.496 1.00 58.81 127 SER A C 1
ATOM 1015 O O . SER A 1 127 ? 8.913 4.913 -26.214 1.00 58.81 127 SER A O 1
ATOM 1017 N N . ILE A 1 128 ? 7.863 2.935 -25.926 1.00 70.50 128 ILE A N 1
ATOM 1018 C CA . ILE A 1 128 ? 7.996 2.464 -27.311 1.00 70.50 128 ILE A CA 1
ATOM 1019 C C . ILE A 1 128 ? 6.599 2.348 -27.913 1.00 70.50 128 ILE A C 1
ATOM 1021 O O . ILE A 1 128 ? 5.752 1.610 -27.402 1.00 70.50 128 ILE A O 1
ATOM 1025 N N . ARG A 1 129 ? 6.361 3.042 -29.030 1.00 73.19 129 ARG A N 1
ATOM 1026 C CA . ARG A 1 129 ? 5.136 2.892 -29.823 1.00 73.19 129 ARG A CA 1
ATOM 1027 C C . ARG A 1 129 ? 5.468 2.293 -31.187 1.00 73.19 129 ARG A C 1
ATOM 1029 O O . ARG A 1 129 ? 6.127 2.923 -32.007 1.00 73.19 129 ARG A O 1
ATOM 1036 N N . LEU A 1 130 ? 4.959 1.088 -31.441 1.00 71.62 130 LEU A N 1
ATOM 1037 C CA . LEU A 1 130 ? 5.115 0.394 -32.722 1.00 71.62 130 LEU A CA 1
ATOM 1038 C C . LEU A 1 130 ? 3.929 0.699 -33.645 1.00 71.62 130 LEU A C 1
ATOM 1040 O O . LEU A 1 130 ? 2.777 0.478 -33.263 1.00 71.62 130 LEU A O 1
ATOM 1044 N N . HIS A 1 131 ? 4.202 1.163 -34.867 1.00 68.38 131 HIS A N 1
ATOM 1045 C CA . HIS A 1 131 ? 3.185 1.339 -35.907 1.00 68.38 131 HIS A CA 1
ATOM 1046 C C . HIS A 1 131 ? 3.283 0.213 -36.945 1.00 68.38 131 HIS A C 1
ATOM 1048 O O . HIS A 1 131 ? 4.335 -0.049 -37.519 1.00 68.38 131 HIS A O 1
ATOM 1054 N N . GLY A 1 132 ? 2.172 -0.485 -37.187 1.00 58.88 132 GLY A N 1
ATOM 1055 C CA . GLY A 1 132 ? 2.124 -1.600 -38.131 1.00 58.88 132 GLY A CA 1
ATOM 1056 C C . GLY A 1 132 ? 1.793 -1.161 -39.558 1.00 58.88 132 GLY A C 1
ATOM 1057 O O . GLY A 1 132 ? 0.614 -1.030 -39.877 1.00 58.88 132 GLY A O 1
ATOM 1058 N N . LYS A 1 133 ? 2.820 -0.988 -40.402 1.00 55.53 133 LYS A N 1
ATOM 1059 C CA . LYS A 1 133 ? 2.907 -1.406 -41.829 1.00 55.53 133 LYS A CA 1
ATOM 1060 C C . LYS A 1 133 ? 4.126 -0.821 -42.545 1.00 55.53 133 LYS A C 1
ATOM 1062 O O . LYS A 1 133 ? 4.567 -1.418 -43.516 1.00 55.53 133 LYS A O 1
ATOM 1067 N N . ASP A 1 134 ? 4.694 0.248 -42.007 1.00 57.97 134 ASP A N 1
ATOM 1068 C CA . ASP A 1 134 ? 6.010 0.768 -42.352 1.00 57.97 134 ASP A CA 1
ATOM 1069 C C . ASP A 1 134 ? 6.777 0.896 -41.036 1.00 57.97 134 ASP A C 1
ATOM 1071 O O . ASP A 1 134 ? 6.250 1.442 -40.070 1.00 57.97 134 ASP A O 1
ATOM 1075 N N . SER A 1 135 ? 7.960 0.295 -40.963 1.00 54.12 135 SER A N 1
ATOM 1076 C CA . SER A 1 135 ? 8.743 0.088 -39.741 1.00 54.12 135 SER A CA 1
ATOM 1077 C C . SER A 1 135 ? 9.292 1.401 -39.160 1.00 54.12 135 SER A C 1
ATOM 1079 O O . SER A 1 135 ? 10.494 1.648 -39.210 1.00 54.12 135 SER A O 1
ATOM 1081 N N . SER A 1 136 ? 8.427 2.272 -38.641 1.00 54.88 136 SER A N 1
ATOM 1082 C CA . SER A 1 136 ? 8.816 3.442 -37.854 1.00 54.88 136 SER A CA 1
ATOM 1083 C C . SER A 1 136 ? 8.569 3.161 -36.376 1.00 54.88 136 SER A C 1
ATOM 1085 O O . SER A 1 136 ? 7.428 2.949 -35.949 1.00 54.88 136 SER A O 1
ATOM 1087 N N . GLU A 1 137 ? 9.650 3.146 -35.607 1.00 61.69 137 GLU A N 1
ATOM 1088 C CA . GLU A 1 137 ? 9.626 3.040 -34.153 1.00 61.69 137 GLU A CA 1
ATOM 1089 C C . GLU A 1 137 ? 9.746 4.447 -33.569 1.00 61.69 137 GLU A C 1
ATOM 1091 O O . GLU A 1 137 ? 10.744 5.130 -33.799 1.00 61.69 137 GLU A O 1
ATOM 1096 N N . ASP A 1 138 ? 8.736 4.877 -32.813 1.00 59.97 138 ASP A N 1
ATOM 1097 C CA . ASP A 1 138 ? 8.838 6.092 -32.009 1.00 59.97 138 ASP A CA 1
ATOM 1098 C C . ASP A 1 138 ? 9.293 5.693 -30.606 1.00 59.97 138 ASP A C 1
ATOM 1100 O O . ASP A 1 138 ? 8.565 5.018 -29.865 1.00 59.97 138 ASP A O 1
ATOM 1104 N N . VAL A 1 139 ? 10.509 6.107 -30.254 1.00 57.31 139 VAL A N 1
ATOM 1105 C CA . VAL A 1 139 ? 11.086 5.936 -28.919 1.00 57.31 139 VAL A CA 1
ATOM 1106 C C . VAL A 1 139 ? 11.072 7.288 -28.223 1.00 57.31 139 VAL A C 1
ATOM 1108 O O . VAL A 1 139 ? 11.693 8.240 -28.694 1.00 57.31 139 VAL A O 1
ATOM 1111 N N . CYS A 1 140 ? 10.378 7.368 -27.091 1.00 58.34 140 CYS A N 1
ATOM 1112 C CA . CYS A 1 140 ? 10.382 8.552 -26.242 1.00 58.34 140 CYS A CA 1
ATOM 1113 C C . CYS A 1 140 ? 11.080 8.212 -24.925 1.00 58.34 140 CYS A C 1
ATOM 1115 O O . CYS A 1 140 ? 10.654 7.292 -24.222 1.00 58.34 140 CYS A O 1
ATOM 1117 N N . LEU A 1 141 ? 12.145 8.953 -24.622 1.00 52.00 141 LEU A N 1
ATOM 1118 C CA . LEU A 1 141 ? 12.776 8.967 -23.307 1.00 52.00 141 LEU A CA 1
ATOM 1119 C C . LEU A 1 141 ? 12.188 10.151 -22.532 1.00 52.00 141 LEU A C 1
ATOM 1121 O O . LEU A 1 141 ? 12.206 11.267 -23.059 1.00 52.00 141 LEU A O 1
ATOM 1125 N N . LEU A 1 142 ? 11.607 9.891 -21.358 1.00 52.25 142 LEU A N 1
ATOM 1126 C CA . LEU A 1 142 ? 11.127 10.928 -20.432 1.00 52.25 142 LEU A CA 1
ATOM 1127 C C . LEU A 1 142 ? 12.161 11.150 -19.330 1.00 52.25 142 LEU A C 1
ATOM 1129 O O . LEU A 1 142 ? 12.680 10.128 -18.818 1.00 52.25 142 LEU A O 1
#

pLDDT: mean 85.8, std 14.33, range [50.38, 98.31]

Radius of gyration: 17.79 Å; chains: 1; bounding box: 40×28×58 Å

Foldseek 3Di:
DLCPQCVVCVVPPDPLEWEWEAEPVWIKGKDPNLCCCQVPPVVHCPQWDWDDDPPDIIIMHTDDPVVVLVSVQCCAQPVQGKYWYWYADPVSRYTDTDAIDHLAGRPSSCVSHVVDPSCVVDDWDWDWDADPDDGDIDIDTD

Secondary structure (DSSP, 8-state):
-TTGGGHHHHHTPPTTEEEEEE-SS-EEEEHHHHHHIIIIIIS--TTEEEEEETTEEEEEEEE-HHHHHHHHHHIIIII--EEEEEEE-TTSS-EEEEEEEBTTB-GGGHHHHTT-GGGGG----EEEEE-SSS--EEEEE-

Sequence (142 aa):
MEYKPVLPYLKNKAAGSAYVFLRKDSRDLFNEDARLVADELLMSDVSMKTHQLDDQELTVLSLNKSQTNRVIRDLLLIIRCRVEVYEESEDGKTFELISKGDLTNYDDFAEIVESSVELGELSSIMSIRLHGKDSSEDVCLL